Protein AF-A0A399E5R7-F1 (afdb_monomer)

Secondary structure (DSSP, 8-state):
-HHHHHHHHHHHHHHHHHHHHHHHTSPPP--TTGGG--S--TT----HHHHHHHHHHHHHHHHHHHHHHGGGS--

Foldseek 3Di:
DVVVVVVLVVVLVVLVVVLVVLVVVLDPPDDPCVVVVPPCPVPPDPPPVVVSVVVSVVSVVVNVVSVVVVVPDDD

Sequence (75 aa):
MEFLQNLLIFFYIAIAGLLVYLVLSQEPRQGAGDMFGGSTDLFSTRGVTGGLYRITIVLGVLFVALAFSFRFFAR

Nearest PDB structures (foldseek):
  5aww-assembly1_G  TM=9.198E-01  e=2.133E-06  Thermus thermophilus HB8
  5ch4-assembly1_G  TM=8.734E-01  e=6.833E-06  Thermus thermophilus HB8

pLDDT: mean 84.03, std 14.32, range [58.12, 98.25]

Organism: NCBI:txid172827

Structure (mmCIF, N/CA/C/O backbone):
data_AF-A0A399E5R7-F1
#
_entry.id   AF-A0A399E5R7-F1
#
loop_
_atom_site.group_PDB
_atom_site.id
_atom_site.type_symbol
_atom_site.label_atom_id
_atom_site.label_alt_id
_atom_site.label_comp_id
_atom_site.label_asym_id
_atom_site.label_entity_id
_atom_site.label_seq_id
_atom_site.pdbx_PDB_ins_code
_atom_site.Cartn_x
_atom_site.Cartn_y
_atom_site.Cartn_z
_atom_site.occupancy
_atom_site.B_iso_or_equiv
_atom_site.auth_seq_id
_atom_site.auth_comp_id
_atom_site.auth_asym_id
_atom_site.auth_atom_id
_atom_site.pdbx_PDB_model_num
ATOM 1 N N . MET A 1 1 ? -14.674 0.363 20.924 1.00 74.19 1 MET A N 1
ATOM 2 C CA . MET A 1 1 ? -14.172 0.045 19.566 1.00 74.19 1 MET A CA 1
ATOM 3 C C . MET A 1 1 ? -13.299 1.150 18.979 1.00 74.19 1 MET A C 1
ATOM 5 O O . MET A 1 1 ? -12.507 0.846 18.098 1.00 74.19 1 MET A O 1
ATOM 9 N N . GLU A 1 2 ? -13.365 2.383 19.494 1.00 86.12 2 GLU A N 1
ATOM 10 C CA . GLU A 1 2 ? -12.570 3.517 18.992 1.00 86.12 2 GLU A CA 1
ATOM 11 C C . GLU A 1 2 ? -11.060 3.258 18.961 1.00 86.12 2 GLU A C 1
ATOM 13 O O . GLU A 1 2 ? -10.421 3.521 17.951 1.00 86.12 2 GLU A O 1
ATOM 18 N N . PHE A 1 3 ? -10.483 2.675 20.020 1.00 92.25 3 PHE A N 1
ATOM 19 C CA . PHE A 1 3 ? -9.049 2.367 20.039 1.00 92.25 3 PHE A CA 1
ATOM 20 C C . P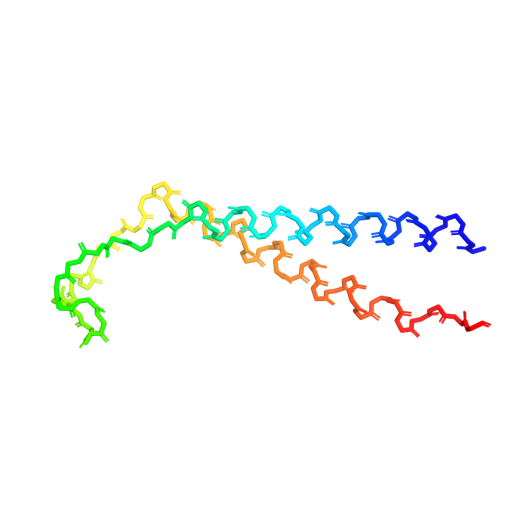HE A 1 3 ? -8.630 1.427 18.895 1.00 92.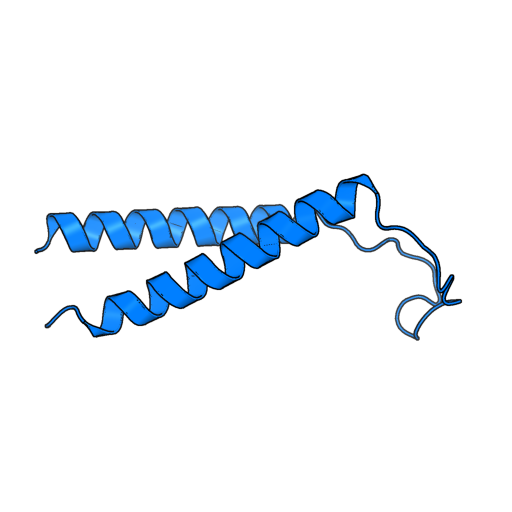25 3 PHE A C 1
ATOM 22 O O . PHE A 1 3 ? -7.666 1.706 18.189 1.00 92.25 3 PHE A O 1
ATOM 29 N N . LEU A 1 4 ? -9.381 0.340 18.675 1.00 92.62 4 LEU A N 1
ATOM 30 C CA . LEU A 1 4 ? -9.112 -0.611 17.593 1.00 92.62 4 LEU A CA 1
ATOM 31 C C . LEU A 1 4 ? -9.276 0.045 16.216 1.00 92.62 4 LEU A C 1
ATOM 33 O O . LEU A 1 4 ? -8.452 -0.168 15.332 1.00 92.62 4 LEU A O 1
ATOM 37 N N . GLN A 1 5 ? -10.314 0.864 16.041 1.00 92.4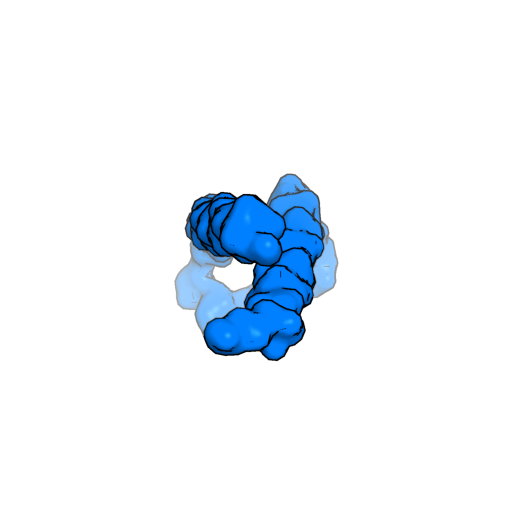4 5 GLN A N 1
ATOM 38 C CA . GLN A 1 5 ? -10.549 1.599 14.801 1.00 92.44 5 GLN A CA 1
ATOM 39 C C . GLN A 1 5 ? -9.408 2.579 14.505 1.00 92.44 5 GLN A C 1
ATOM 41 O O . GLN A 1 5 ? -8.876 2.580 13.397 1.00 92.44 5 GLN A O 1
ATOM 46 N N . ASN A 1 6 ? -8.973 3.351 15.502 1.00 94.81 6 ASN A N 1
ATOM 47 C CA . ASN A 1 6 ? -7.850 4.278 15.372 1.00 94.81 6 ASN A CA 1
ATOM 48 C C . ASN A 1 6 ? -6.548 3.544 15.037 1.00 94.81 6 ASN A C 1
ATOM 50 O O . ASN A 1 6 ? -5.786 4.001 14.186 1.00 94.81 6 ASN A O 1
ATOM 54 N N . LEU A 1 7 ? -6.318 2.379 15.650 1.00 95.69 7 LEU A N 1
ATOM 55 C CA . LEU A 1 7 ? -5.162 1.541 15.349 1.00 95.69 7 LEU A CA 1
ATOM 56 C C . LEU A 1 7 ? -5.175 1.062 13.888 1.00 95.69 7 LEU A C 1
ATOM 58 O O . LEU A 1 7 ? -4.162 1.168 13.199 1.00 95.69 7 LEU A O 1
ATOM 62 N N . LEU A 1 8 ? -6.316 0.579 13.389 1.00 95.19 8 LEU A N 1
ATOM 63 C CA . LEU A 1 8 ? -6.444 0.141 11.995 1.00 95.19 8 LEU A CA 1
ATOM 64 C C . LEU A 1 8 ? -6.297 1.301 11.002 1.00 95.19 8 LEU A C 1
ATOM 66 O O . LEU A 1 8 ? -5.655 1.130 9.967 1.00 95.19 8 LEU A O 1
ATOM 70 N N . ILE A 1 9 ? -6.833 2.484 11.322 1.00 96.06 9 ILE A N 1
ATOM 71 C CA . ILE A 1 9 ? -6.639 3.703 10.520 1.00 96.06 9 ILE A CA 1
ATOM 72 C C . ILE A 1 9 ? -5.154 4.066 10.460 1.00 96.06 9 ILE A C 1
ATOM 74 O O . ILE A 1 9 ? -4.631 4.337 9.380 1.00 96.06 9 ILE A O 1
ATOM 78 N N . PHE A 1 10 ? -4.454 4.018 11.594 1.00 97.62 10 PHE A N 1
ATOM 79 C CA . PHE A 1 10 ? -3.020 4.282 11.638 1.00 97.62 10 PHE A CA 1
ATOM 80 C C . PHE A 1 10 ? -2.231 3.300 10.758 1.00 97.62 10 PHE A C 1
ATOM 82 O O . PHE A 1 10 ? -1.424 3.729 9.932 1.00 97.62 10 PHE A O 1
ATOM 89 N N . PHE A 1 11 ? -2.508 1.995 10.863 1.00 97.38 11 PHE A N 1
ATOM 90 C CA . PHE A 1 11 ? -1.885 0.984 9.999 1.00 97.38 11 PHE A CA 1
ATOM 91 C C . PHE A 1 11 ? -2.178 1.217 8.517 1.00 97.38 11 PHE A C 1
ATOM 93 O O . PHE A 1 11 ? -1.279 1.087 7.686 1.00 97.38 11 PHE A O 1
ATOM 100 N N . TYR A 1 12 ? -3.413 1.588 8.184 1.00 97.75 12 TYR A N 1
ATOM 101 C CA . TYR A 1 12 ? -3.807 1.877 6.811 1.00 97.75 12 TYR A CA 1
ATOM 102 C C . TYR A 1 12 ? -3.014 3.053 6.227 1.00 97.75 12 TYR A C 1
ATOM 104 O O . TYR A 1 12 ? -2.475 2.942 5.125 1.00 97.75 12 TYR A O 1
ATOM 112 N N . ILE A 1 13 ? -2.864 4.143 6.987 1.00 98.06 13 ILE A N 1
ATOM 113 C CA . ILE A 1 13 ? -2.064 5.308 6.581 1.00 98.06 1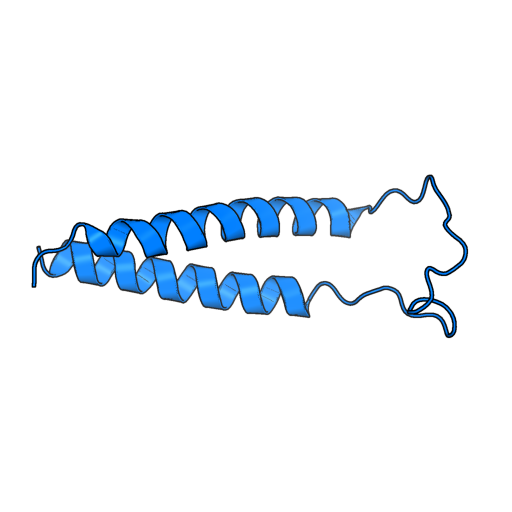3 ILE A CA 1
ATOM 114 C C . ILE A 1 13 ? -0.589 4.922 6.406 1.00 98.06 13 ILE A C 1
ATOM 116 O O . ILE A 1 13 ? 0.023 5.282 5.399 1.00 98.06 13 ILE A O 1
ATOM 120 N N . ALA A 1 14 ? -0.022 4.162 7.347 1.00 98.12 14 ALA A N 1
ATOM 121 C CA . ALA A 1 14 ? 1.372 3.730 7.278 1.00 98.12 14 ALA A CA 1
ATOM 122 C C . ALA A 1 14 ? 1.648 2.857 6.039 1.00 98.12 14 ALA A C 1
ATOM 124 O O . ALA A 1 14 ? 2.616 3.097 5.316 1.00 98.12 14 ALA A O 1
ATOM 125 N N . ILE A 1 15 ? 0.777 1.881 5.755 1.00 98.06 15 ILE A N 1
ATOM 126 C CA . ILE A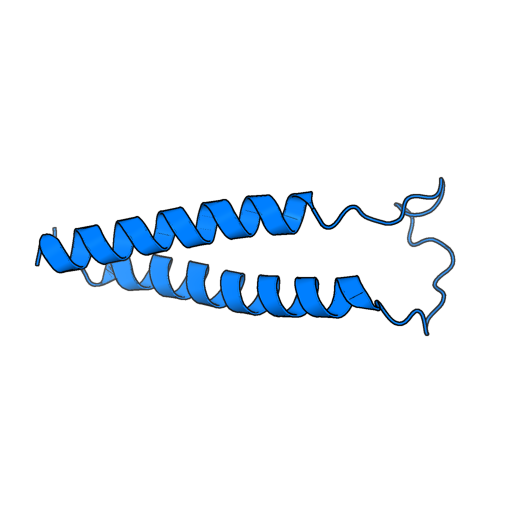 1 15 ? 0.896 1.012 4.574 1.00 98.06 15 ILE A CA 1
ATOM 127 C C . ILE A 1 15 ? 0.726 1.816 3.284 1.00 98.06 15 ILE A C 1
ATOM 129 O O . ILE A 1 15 ? 1.485 1.601 2.340 1.00 98.06 15 ILE A O 1
ATOM 133 N N . ALA A 1 16 ? -0.219 2.759 3.242 1.00 98.25 16 ALA A N 1
ATOM 134 C CA . ALA A 1 16 ? -0.420 3.625 2.084 1.00 98.25 16 ALA A CA 1
ATOM 135 C C . ALA A 1 16 ? 0.830 4.467 1.785 1.00 98.25 16 ALA A C 1
ATOM 137 O O . ALA A 1 16 ? 1.320 4.464 0.656 1.00 98.25 16 ALA A O 1
ATOM 138 N N . GLY A 1 17 ? 1.386 5.135 2.800 1.00 98.12 17 GLY A N 1
ATOM 139 C CA . GLY A 1 17 ? 2.606 5.932 2.653 1.00 98.12 17 GLY A CA 1
ATOM 140 C C . GLY A 1 17 ? 3.803 5.091 2.205 1.00 98.12 17 GLY A C 1
ATOM 141 O O . GLY A 1 17 ? 4.526 5.481 1.287 1.00 98.12 17 GLY A O 1
ATOM 142 N N . LEU A 1 18 ? 3.974 3.902 2.790 1.00 97.31 18 LEU A N 1
ATOM 143 C CA . LEU A 1 18 ? 5.044 2.982 2.408 1.00 97.31 18 LEU A CA 1
ATOM 144 C C . LEU A 1 18 ? 4.882 2.471 0.970 1.00 97.31 18 LEU A C 1
ATOM 146 O O . LEU A 1 18 ? 5.867 2.403 0.239 1.00 97.31 18 LEU A O 1
ATOM 150 N N . LEU A 1 19 ? 3.659 2.144 0.543 1.00 97.38 19 LEU A N 1
ATOM 151 C CA . LEU A 1 19 ? 3.378 1.753 -0.840 1.00 97.38 19 LEU A CA 1
ATOM 152 C C . LEU A 1 19 ? 3.739 2.864 -1.820 1.00 97.38 19 LEU A C 1
ATOM 154 O O . LEU A 1 19 ? 4.427 2.593 -2.800 1.00 97.38 19 LEU A O 1
ATOM 158 N N . VAL A 1 20 ? 3.324 4.103 -1.543 1.00 97.31 20 VAL A N 1
ATOM 159 C CA . VAL A 1 20 ? 3.669 5.261 -2.382 1.00 97.31 20 VAL A CA 1
ATOM 160 C C . VAL A 1 20 ? 5.184 5.399 -2.494 1.00 97.31 20 VAL A C 1
ATOM 162 O O . VAL A 1 20 ? 5.711 5.476 -3.603 1.00 97.31 20 VAL A O 1
ATOM 165 N N . TYR A 1 21 ? 5.893 5.356 -1.365 1.00 96.44 21 TYR A N 1
ATOM 166 C CA . TYR A 1 21 ? 7.352 5.434 -1.348 1.00 96.44 21 TYR A CA 1
ATOM 167 C C . TYR A 1 21 ? 8.007 4.318 -2.176 1.00 96.44 21 TYR A C 1
ATOM 169 O O . TYR A 1 21 ? 8.849 4.588 -3.032 1.00 96.44 21 TYR A O 1
ATOM 177 N N . LEU A 1 22 ? 7.600 3.064 -1.963 1.00 94.25 22 LEU A N 1
ATOM 178 C CA . LEU A 1 22 ? 8.186 1.916 -2.654 1.00 94.25 22 LEU A CA 1
ATOM 179 C C . LEU A 1 22 ? 7.889 1.912 -4.152 1.00 94.25 22 LEU A C 1
ATOM 181 O O . LEU A 1 22 ? 8.742 1.474 -4.919 1.00 94.25 22 LEU A O 1
ATOM 185 N N . VAL A 1 23 ? 6.704 2.362 -4.566 1.00 92.94 23 VAL A N 1
ATOM 186 C CA . VAL A 1 23 ? 6.345 2.468 -5.986 1.00 92.94 23 VAL A CA 1
ATOM 187 C C . VAL A 1 23 ? 7.181 3.550 -6.662 1.00 92.94 23 VAL A C 1
ATOM 189 O O . VAL A 1 23 ? 7.750 3.288 -7.716 1.00 92.94 23 VAL A O 1
ATOM 192 N N . LEU A 1 24 ? 7.323 4.726 -6.044 1.00 92.19 24 LEU A N 1
ATOM 193 C CA . LEU A 1 24 ? 8.154 5.804 -6.592 1.00 92.19 24 LEU A CA 1
ATOM 194 C C . LEU A 1 24 ? 9.640 5.429 -6.637 1.00 92.19 24 LEU A C 1
ATOM 196 O O . LEU A 1 24 ? 10.329 5.780 -7.586 1.00 92.19 24 LEU A O 1
ATOM 200 N N . SER A 1 25 ? 10.126 4.666 -5.655 1.00 90.06 25 SER A N 1
ATOM 201 C CA . SER A 1 25 ? 11.506 4.168 -5.640 1.00 90.06 25 SER A CA 1
ATOM 202 C C . SER A 1 25 ? 11.791 3.111 -6.720 1.00 90.06 25 SER A C 1
ATOM 204 O O . SER A 1 25 ? 12.957 2.790 -6.954 1.00 90.06 25 SER A O 1
ATOM 206 N N . GLN A 1 26 ? 10.766 2.530 -7.350 1.00 87.75 26 GLN A N 1
ATOM 207 C CA . GLN A 1 26 ? 10.900 1.518 -8.403 1.00 87.75 26 GLN A CA 1
ATOM 208 C C . GLN A 1 26 ? 10.838 2.164 -9.791 1.00 87.75 26 GLN A C 1
ATOM 210 O O . GLN A 1 26 ? 9.956 1.852 -10.592 1.00 87.75 26 GLN A O 1
ATOM 215 N N . GLU A 1 27 ? 11.783 3.059 -10.084 1.00 81.19 27 GLU A N 1
ATOM 216 C CA . GLU A 1 27 ? 11.869 3.713 -11.392 1.00 81.19 27 GLU A CA 1
ATOM 217 C C . GLU A 1 27 ? 11.967 2.669 -12.525 1.00 81.19 27 GLU A C 1
ATOM 219 O O . GLU A 1 27 ? 12.816 1.766 -12.473 1.00 81.19 27 GLU A O 1
ATOM 224 N N . PRO A 1 28 ? 11.110 2.753 -13.561 1.00 72.56 28 PRO A N 1
ATOM 225 C CA . PRO A 1 28 ? 11.264 1.933 -14.753 1.00 72.56 28 PRO A CA 1
ATOM 226 C C . PRO A 1 28 ? 12.640 2.195 -15.369 1.00 72.56 28 PRO A C 1
ATOM 228 O O . PRO A 1 28 ? 13.058 3.345 -15.485 1.00 72.56 28 PRO A O 1
ATOM 231 N N . ARG A 1 29 ? 13.346 1.145 -15.801 1.00 67.62 29 ARG A N 1
ATOM 232 C CA . ARG A 1 29 ? 14.506 1.331 -16.684 1.00 67.62 29 ARG A CA 1
ATOM 233 C C . ARG A 1 29 ? 13.967 1.984 -17.960 1.00 67.62 29 ARG A C 1
ATOM 235 O O . ARG A 1 29 ? 13.071 1.403 -18.555 1.00 67.62 29 ARG A O 1
ATOM 242 N N . GLN A 1 30 ? 14.422 3.194 -18.289 1.00 65.31 30 GLN A N 1
ATOM 243 C CA . GLN A 1 30 ? 13.934 3.967 -19.435 1.00 65.31 30 GLN A CA 1
ATOM 244 C C . GLN A 1 30 ? 14.943 3.948 -20.591 1.00 65.31 30 GLN A C 1
ATOM 246 O O . GLN A 1 30 ? 16.096 4.350 -20.434 1.00 65.31 30 GLN A O 1
ATOM 251 N N . GLY A 1 31 ? 14.464 3.555 -21.764 1.00 63.66 31 GLY A N 1
ATOM 252 C CA . GLY A 1 31 ? 15.011 3.750 -23.098 1.00 63.66 31 GLY A CA 1
ATOM 253 C C . GLY A 1 31 ? 13.911 4.263 -24.036 1.00 63.66 31 GLY A C 1
ATOM 254 O O . GLY A 1 31 ? 12.720 4.052 -23.805 1.00 63.66 31 GLY A O 1
ATOM 255 N N . ALA A 1 32 ? 14.296 4.958 -25.110 1.00 59.28 32 ALA A N 1
ATOM 256 C CA . ALA A 1 32 ? 13.385 5.697 -25.998 1.00 59.28 32 ALA A CA 1
ATOM 257 C C . ALA A 1 32 ? 12.292 4.849 -26.704 1.00 59.28 32 ALA A C 1
ATOM 259 O O . ALA A 1 32 ? 11.408 5.414 -27.342 1.00 59.28 32 ALA A O 1
ATOM 260 N N . GLY A 1 33 ? 12.324 3.514 -26.584 1.00 61.19 33 GLY A N 1
ATOM 261 C CA . GLY A 1 33 ? 11.313 2.582 -27.105 1.00 61.19 33 GLY A CA 1
ATOM 262 C C . GLY A 1 33 ? 10.468 1.862 -26.040 1.00 61.19 33 GLY A C 1
ATOM 263 O O . GLY A 1 33 ? 9.620 1.045 -26.395 1.00 61.19 33 GLY A O 1
ATOM 264 N N . ASP A 1 34 ? 10.657 2.138 -24.747 1.00 59.59 34 ASP A N 1
ATOM 265 C CA . ASP A 1 34 ? 10.124 1.290 -23.665 1.00 59.59 34 ASP A CA 1
ATOM 266 C C . ASP A 1 34 ? 8.614 1.428 -23.438 1.00 59.59 34 ASP A C 1
ATOM 268 O O . ASP A 1 34 ? 7.971 0.497 -22.955 1.00 59.59 34 ASP A O 1
ATOM 272 N N . MET A 1 35 ? 8.012 2.539 -23.873 1.00 64.94 35 MET A N 1
ATOM 273 C CA . MET A 1 35 ? 6.551 2.708 -23.872 1.00 64.94 35 MET A CA 1
ATOM 274 C C . MET A 1 35 ? 5.847 1.873 -24.955 1.00 64.94 35 MET A C 1
ATOM 276 O O . MET A 1 35 ? 4.639 1.670 -24.871 1.00 64.94 35 MET A O 1
ATOM 280 N N . PHE A 1 36 ? 6.589 1.361 -25.945 1.00 68.00 36 PHE A N 1
ATOM 281 C CA . PHE A 1 36 ? 6.068 0.556 -27.058 1.00 68.00 36 PHE A CA 1
ATOM 282 C C . PHE A 1 36 ? 6.342 -0.950 -26.906 1.00 68.00 36 PHE A C 1
ATOM 284 O O . PHE A 1 36 ? 6.180 -1.704 -27.863 1.00 68.00 36 PHE A O 1
ATOM 291 N N . GLY A 1 37 ? 6.732 -1.408 -25.711 1.00 65.94 37 GLY A N 1
ATOM 292 C CA . GLY A 1 37 ? 7.106 -2.807 -25.486 1.00 65.94 37 GLY A CA 1
ATOM 293 C C . GLY A 1 37 ? 8.520 -3.104 -25.978 1.00 65.94 37 GLY A C 1
ATOM 294 O O . GLY A 1 37 ? 8.724 -4.095 -26.676 1.00 65.94 37 GLY A O 1
ATOM 295 N N . GLY A 1 38 ? 9.461 -2.208 -25.635 1.00 63.41 38 GLY A N 1
ATOM 296 C CA . GLY A 1 38 ? 10.882 -2.252 -25.992 1.00 63.41 38 GLY A CA 1
ATOM 297 C C . GLY A 1 38 ? 11.474 -3.662 -25.984 1.00 63.41 38 GLY A C 1
ATOM 298 O O . GLY A 1 38 ? 11.039 -4.512 -25.204 1.00 63.41 38 GLY A O 1
ATOM 299 N N . SER A 1 39 ? 12.438 -3.891 -26.889 1.00 60.44 39 SER A N 1
ATOM 300 C CA . SER A 1 39 ? 13.100 -5.174 -27.186 1.00 60.44 39 SER A CA 1
ATOM 301 C C . SER A 1 39 ? 13.080 -6.110 -25.984 1.00 60.44 39 SER A C 1
ATOM 303 O O . SER A 1 39 ? 13.865 -5.952 -25.047 1.00 60.44 39 SER A O 1
ATOM 305 N N . THR A 1 40 ? 12.107 -7.021 -25.983 1.00 59.81 40 THR A N 1
ATOM 306 C CA . THR A 1 40 ? 11.790 -7.834 -24.818 1.00 59.81 40 THR A CA 1
ATOM 307 C C . THR A 1 40 ? 12.913 -8.838 -24.654 1.00 59.81 40 THR A C 1
ATOM 309 O O . THR A 1 40 ? 12.928 -9.879 -25.308 1.00 59.81 40 THR A O 1
ATOM 312 N N . ASP A 1 41 ? 13.878 -8.524 -23.797 1.00 61.56 41 ASP A N 1
ATOM 313 C CA . ASP A 1 41 ? 14.779 -9.538 -23.284 1.00 61.56 41 ASP A CA 1
ATOM 314 C C . ASP A 1 41 ? 13.926 -10.444 -22.385 1.00 61.56 41 ASP A C 1
ATOM 316 O O . ASP A 1 41 ? 13.709 -10.177 -21.200 1.00 61.56 41 ASP A O 1
ATOM 320 N N . LEU A 1 42 ? 13.315 -11.454 -23.014 1.00 58.12 42 LEU A N 1
ATOM 321 C CA . LEU A 1 42 ? 12.299 -12.364 -22.464 1.00 58.12 42 LEU A CA 1
ATOM 322 C C . LEU A 1 42 ? 12.779 -13.091 -21.196 1.00 58.12 42 LEU A C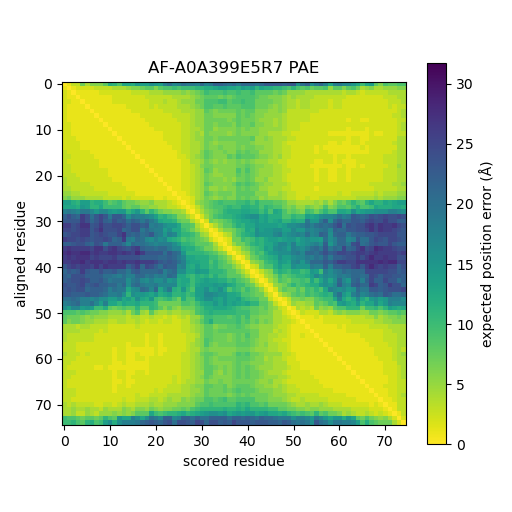 1
ATOM 324 O O . LEU A 1 42 ? 11.967 -13.626 -20.445 1.00 58.12 42 LEU A O 1
ATOM 328 N N . PHE A 1 43 ? 14.089 -13.063 -20.942 1.00 66.50 43 PHE A N 1
ATOM 329 C CA . PHE A 1 43 ? 14.753 -13.668 -19.793 1.00 66.50 43 PHE A CA 1
ATOM 330 C C . PHE A 1 43 ? 15.391 -12.645 -18.835 1.00 66.50 43 PHE A C 1
ATOM 332 O O . PHE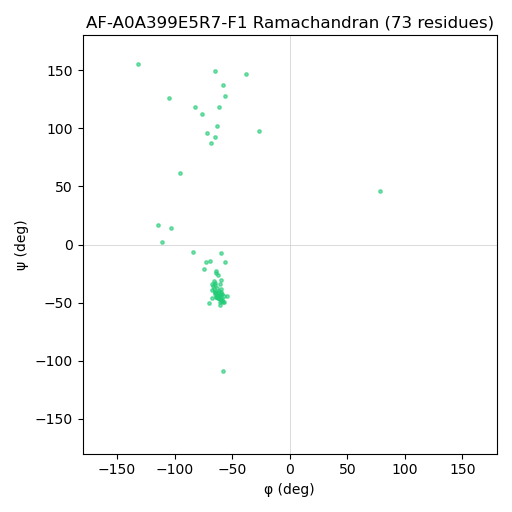 A 1 43 ? 16.193 -13.021 -17.975 1.00 66.50 43 PHE A O 1
ATOM 339 N N . SER A 1 44 ? 15.019 -11.361 -18.918 1.00 66.50 44 SER A N 1
ATOM 340 C CA . SER A 1 44 ? 15.500 -10.333 -17.991 1.00 66.50 44 SER A CA 1
ATOM 341 C C . SER A 1 44 ? 15.038 -10.626 -16.560 1.00 66.50 44 SER A C 1
ATOM 343 O O . SER A 1 44 ? 13.893 -10.383 -16.167 1.00 66.50 44 SER A O 1
ATOM 345 N N . THR A 1 45 ? 15.947 -11.162 -15.748 1.00 62.09 45 THR A N 1
ATOM 346 C CA . THR A 1 45 ? 15.683 -11.410 -14.332 1.00 62.09 45 THR A CA 1
ATOM 347 C C . THR A 1 45 ? 15.753 -10.081 -13.585 1.00 62.09 45 THR A C 1
ATOM 349 O O . THR A 1 45 ? 16.812 -9.464 -13.457 1.00 62.09 45 THR A O 1
ATOM 352 N N . ARG A 1 46 ? 14.602 -9.625 -13.077 1.00 63.47 46 ARG A N 1
ATOM 353 C CA . ARG A 1 46 ? 14.489 -8.459 -12.188 1.00 63.47 46 ARG A CA 1
ATOM 354 C C . ARG A 1 46 ? 15.221 -8.777 -10.883 1.00 63.47 46 ARG A C 1
ATOM 356 O O . ARG A 1 46 ? 14.623 -9.390 -10.011 1.00 63.47 46 ARG A O 1
ATOM 363 N N . GLY A 1 47 ? 16.502 -8.423 -10.774 1.00 68.44 47 GLY A N 1
ATOM 364 C CA . GLY A 1 47 ? 17.358 -8.692 -9.607 1.00 68.44 47 GLY A CA 1
ATOM 365 C C . GLY A 1 47 ? 16.823 -8.099 -8.292 1.00 68.44 47 GLY A C 1
ATOM 366 O O . GLY A 1 47 ? 15.830 -8.561 -7.741 1.00 68.44 47 GLY A O 1
ATOM 367 N N . VAL A 1 48 ? 17.461 -7.056 -7.755 1.00 63.28 48 VAL A N 1
ATOM 368 C CA . VAL A 1 48 ? 17.041 -6.423 -6.481 1.00 63.28 48 VAL A CA 1
ATOM 369 C C . VAL A 1 48 ? 15.609 -5.864 -6.553 1.00 63.28 48 VAL A C 1
ATOM 371 O O . VAL A 1 48 ? 14.839 -5.977 -5.599 1.00 63.28 48 VAL A O 1
ATOM 374 N N . THR A 1 49 ? 15.195 -5.361 -7.719 1.00 67.12 49 THR A N 1
ATOM 375 C CA . THR A 1 49 ? 13.818 -4.911 -7.986 1.00 67.12 49 THR A CA 1
ATOM 376 C C . THR A 1 49 ? 12.784 -6.029 -7.866 1.00 67.12 49 THR A C 1
ATOM 378 O O . THR A 1 49 ? 11.635 -5.752 -7.536 1.00 67.12 49 THR A O 1
ATOM 381 N N . GLY A 1 50 ? 13.162 -7.295 -8.074 1.00 76.19 50 GLY A N 1
ATOM 382 C CA . GLY A 1 50 ? 12.264 -8.434 -7.878 1.00 76.19 50 GLY A CA 1
ATOM 383 C C . GLY A 1 50 ? 11.858 -8.629 -6.415 1.00 76.19 50 GLY A C 1
ATOM 384 O O . GLY A 1 50 ? 10.734 -9.051 -6.145 1.00 76.19 50 GLY A O 1
ATOM 385 N N . GLY A 1 51 ? 12.737 -8.284 -5.467 1.00 83.06 51 GLY A N 1
ATOM 386 C CA . GLY A 1 51 ? 12.430 -8.303 -4.034 1.00 83.06 51 GLY A CA 1
ATOM 387 C C . GLY A 1 51 ? 11.445 -7.202 -3.645 1.00 83.06 51 GLY A C 1
ATOM 388 O O . GLY A 1 51 ? 10.404 -7.488 -3.054 1.00 83.06 51 GLY A O 1
ATOM 389 N N . LEU A 1 52 ? 11.724 -5.960 -4.057 1.00 85.56 52 LEU A N 1
ATOM 390 C CA . LEU A 1 52 ? 10.829 -4.818 -3.828 1.00 85.56 52 LEU A CA 1
ATOM 391 C C . LEU A 1 52 ? 9.452 -5.037 -4.471 1.00 85.56 52 LEU A C 1
ATOM 393 O O . LEU A 1 52 ? 8.438 -4.729 -3.851 1.00 85.56 52 LEU A O 1
ATOM 397 N N . TYR A 1 53 ? 9.412 -5.649 -5.657 1.00 86.00 53 TYR A N 1
ATOM 398 C CA . TYR A 1 53 ? 8.179 -6.039 -6.341 1.00 86.00 53 TYR A CA 1
ATOM 399 C C . TYR A 1 53 ? 7.327 -7.025 -5.524 1.00 86.00 53 TYR A C 1
ATOM 401 O O . TYR A 1 53 ? 6.111 -6.883 -5.427 1.00 86.00 53 TYR A O 1
ATOM 409 N N . ARG A 1 54 ? 7.947 -8.031 -4.894 1.00 90.44 54 ARG A N 1
ATOM 410 C CA . ARG A 1 54 ? 7.214 -8.978 -4.035 1.00 90.44 54 ARG A CA 1
ATOM 411 C C . ARG A 1 54 ? 6.674 -8.291 -2.782 1.00 90.44 54 ARG A C 1
ATOM 413 O O . ARG A 1 54 ? 5.548 -8.568 -2.378 1.00 90.44 54 ARG A O 1
ATOM 420 N N . ILE A 1 55 ? 7.450 -7.380 -2.194 1.00 92.94 55 ILE A N 1
ATOM 421 C CA . ILE A 1 55 ? 7.030 -6.604 -1.020 1.00 92.94 55 ILE A CA 1
ATOM 422 C C . ILE A 1 55 ? 5.834 -5.712 -1.367 1.00 92.94 55 ILE A C 1
ATOM 424 O O . ILE A 1 55 ? 4.854 -5.704 -0.623 1.00 92.94 55 ILE A O 1
ATOM 428 N N . THR A 1 56 ? 5.860 -5.009 -2.504 1.00 94.31 56 THR A N 1
ATOM 429 C CA . THR A 1 56 ? 4.730 -4.163 -2.919 1.00 94.31 56 THR A CA 1
ATOM 430 C C . THR A 1 56 ? 3.470 -4.966 -3.215 1.00 94.31 56 THR A C 1
ATOM 432 O O . THR A 1 56 ? 2.386 -4.493 -2.883 1.00 94.31 56 THR A O 1
ATOM 435 N N . ILE A 1 57 ? 3.577 -6.195 -3.737 1.00 95.94 57 ILE A N 1
ATOM 436 C CA . ILE A 1 57 ? 2.417 -7.096 -3.863 1.00 95.94 57 ILE A CA 1
ATOM 437 C C . ILE A 1 57 ? 1.806 -7.390 -2.492 1.00 95.94 57 ILE A C 1
ATOM 439 O O . ILE A 1 57 ? 0.603 -7.211 -2.307 1.00 95.94 57 ILE A O 1
ATOM 443 N N . VAL A 1 58 ? 2.620 -7.828 -1.527 1.00 97.25 58 VAL A N 1
ATOM 444 C CA . VAL A 1 58 ? 2.133 -8.174 -0.181 1.00 97.25 58 VAL A CA 1
ATOM 445 C C . VAL A 1 58 ? 1.486 -6.960 0.485 1.00 97.25 58 VAL A C 1
ATOM 447 O O . VAL A 1 58 ? 0.379 -7.064 1.013 1.00 97.25 58 VAL A O 1
ATOM 450 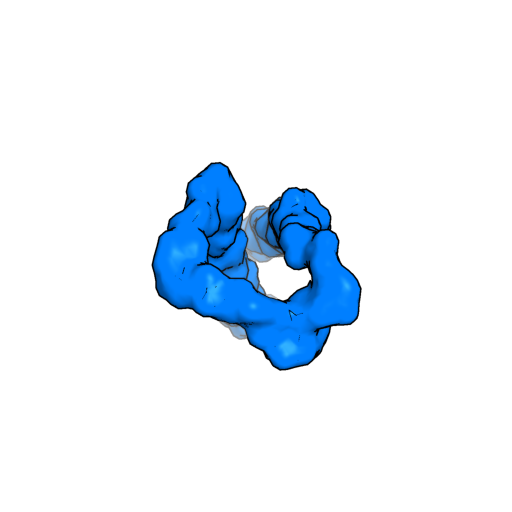N N . LEU A 1 59 ? 2.130 -5.794 0.406 1.00 97.06 59 LEU A N 1
ATOM 451 C CA . LEU A 1 59 ? 1.578 -4.547 0.934 1.00 97.06 59 LEU A CA 1
ATOM 452 C C . LEU A 1 59 ? 0.285 -4.135 0.222 1.00 97.06 59 LEU A C 1
ATOM 454 O O . LEU A 1 59 ? -0.632 -3.658 0.883 1.00 97.06 59 LEU A O 1
ATOM 458 N N . GLY A 1 60 ? 0.176 -4.352 -1.090 1.00 97.75 60 GLY A N 1
ATOM 459 C CA . GLY A 1 60 ? -1.042 -4.087 -1.855 1.00 97.75 60 GLY A CA 1
ATOM 460 C C . GLY A 1 60 ? -2.216 -4.959 -1.406 1.00 97.75 60 GLY A C 1
ATOM 461 O O . GLY A 1 60 ? -3.317 -4.453 -1.193 1.00 97.75 60 GLY A O 1
ATOM 462 N N . VAL A 1 61 ? -1.978 -6.254 -1.175 1.00 98.00 61 VAL A N 1
ATOM 463 C CA . VAL A 1 61 ? -2.998 -7.162 -0.624 1.00 98.00 61 VAL A CA 1
ATOM 464 C C . VAL A 1 61 ? -3.416 -6.721 0.782 1.00 98.00 61 VAL A C 1
ATOM 466 O O . VAL A 1 61 ? -4.611 -6.654 1.066 1.00 98.00 61 VAL A O 1
ATOM 469 N N . LEU A 1 62 ? -2.457 -6.367 1.646 1.00 97.56 62 LEU A N 1
ATOM 470 C CA . LEU A 1 62 ? -2.743 -5.868 2.998 1.00 97.56 62 LEU A CA 1
ATOM 471 C C . LEU A 1 62 ? -3.535 -4.556 2.981 1.00 97.56 62 LEU A C 1
ATOM 473 O O . LEU A 1 62 ? -4.475 -4.401 3.758 1.00 97.56 62 LEU A O 1
ATOM 477 N N . PHE A 1 63 ? -3.194 -3.635 2.080 1.00 98.00 63 PHE A N 1
ATOM 478 C CA . PHE A 1 63 ? -3.908 -2.375 1.897 1.00 98.00 63 PHE A CA 1
ATOM 479 C C . PHE A 1 63 ? -5.379 -2.613 1.538 1.00 98.00 63 PHE A C 1
ATOM 481 O O . PHE A 1 63 ? -6.274 -2.055 2.176 1.00 98.00 63 PHE A O 1
ATOM 488 N N . VAL A 1 64 ? -5.639 -3.496 0.568 1.00 97.81 64 VAL A N 1
ATOM 489 C CA . VAL A 1 64 ? -7.004 -3.857 0.160 1.00 97.81 64 VAL A CA 1
ATOM 490 C C . VAL A 1 64 ? -7.750 -4.555 1.299 1.00 97.81 64 VAL A C 1
ATOM 492 O O . VAL A 1 64 ? -8.888 -4.194 1.596 1.00 97.81 64 VAL A O 1
ATOM 495 N N . ALA A 1 65 ? -7.117 -5.512 1.982 1.00 97.00 65 ALA A N 1
ATOM 496 C CA . ALA A 1 65 ? -7.724 -6.208 3.115 1.00 97.00 65 ALA A CA 1
ATOM 497 C C . ALA A 1 65 ? -8.121 -5.240 4.245 1.00 97.00 65 ALA A C 1
ATOM 499 O O . ALA A 1 65 ? -9.231 -5.334 4.775 1.00 97.00 65 ALA A O 1
ATOM 500 N N . LEU A 1 66 ? -7.260 -4.271 4.574 1.00 95.81 66 LEU A N 1
ATOM 501 C CA . LEU A 1 66 ? -7.563 -3.237 5.565 1.00 95.81 66 LEU A CA 1
ATOM 502 C C . LEU A 1 66 ? -8.709 -2.328 5.114 1.00 95.81 66 LEU A C 1
ATOM 504 O O . LEU A 1 66 ? -9.613 -2.068 5.908 1.00 95.81 66 LEU A O 1
ATOM 508 N N . ALA A 1 67 ? -8.732 -1.915 3.845 1.00 95.88 67 ALA A N 1
ATOM 509 C CA . ALA A 1 67 ? -9.831 -1.120 3.300 1.00 95.88 67 ALA A CA 1
ATOM 510 C C . ALA A 1 67 ? -11.186 -1.833 3.458 1.00 95.88 67 ALA A C 1
ATOM 512 O O . ALA A 1 67 ? -12.162 -1.227 3.903 1.00 95.88 67 ALA A O 1
ATOM 513 N N . PHE A 1 68 ? -11.243 -3.137 3.165 1.00 96.06 68 PHE A N 1
ATOM 514 C CA . PHE A 1 68 ? -12.454 -3.933 3.380 1.00 96.06 68 PHE A CA 1
ATOM 515 C C . PHE A 1 68 ? -12.795 -4.109 4.859 1.00 96.06 68 PHE A C 1
ATOM 517 O O . PHE A 1 68 ? -13.976 -4.118 5.210 1.00 96.06 68 PHE A O 1
ATOM 524 N N . SER A 1 69 ? -11.792 -4.208 5.735 1.00 93.25 69 SER A N 1
ATOM 525 C CA . SER A 1 69 ? -12.018 -4.379 7.172 1.00 93.25 69 SER A CA 1
ATOM 526 C C . SER A 1 69 ? -12.819 -3.222 7.786 1.00 93.25 69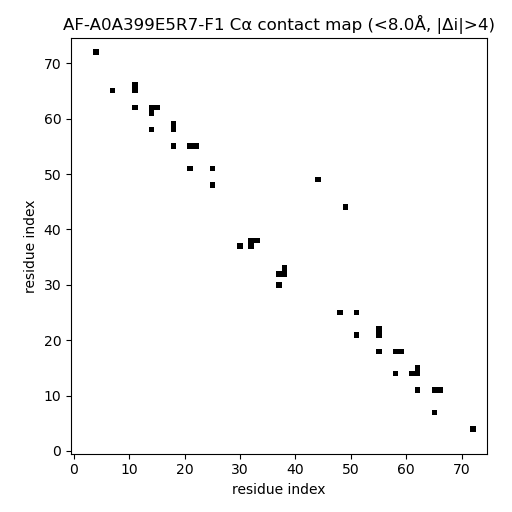 SER A C 1
ATOM 528 O O . SER A 1 69 ? -13.638 -3.446 8.679 1.00 93.25 69 SER A O 1
ATOM 530 N N . PHE A 1 70 ? -12.684 -2.003 7.246 1.00 91.94 70 PHE A N 1
ATOM 531 C CA . PHE A 1 70 ? -13.448 -0.840 7.701 1.00 91.94 70 PHE A CA 1
ATOM 532 C C . PHE A 1 70 ? -14.956 -0.961 7.484 1.00 91.94 70 PHE A C 1
ATOM 534 O O . PHE A 1 70 ? -15.722 -0.340 8.216 1.00 91.94 70 PHE A O 1
ATOM 541 N N . ARG A 1 71 ? -15.414 -1.806 6.551 1.00 91.00 71 ARG A N 1
ATOM 542 C CA . ARG A 1 71 ? -16.851 -2.039 6.349 1.00 91.00 71 ARG A CA 1
ATOM 543 C C . ARG A 1 71 ? -17.532 -2.679 7.563 1.00 91.00 71 ARG A C 1
ATOM 545 O O . ARG A 1 71 ? -18.740 -2.523 7.718 1.00 91.00 71 ARG A O 1
ATOM 552 N N . PHE A 1 72 ? -16.791 -3.397 8.402 1.00 88.25 72 PHE A N 1
ATOM 553 C CA . PHE A 1 72 ? -17.351 -4.083 9.568 1.00 88.25 72 PHE A CA 1
ATOM 554 C C . PHE A 1 72 ? -17.488 -3.183 10.803 1.00 88.25 72 PHE A C 1
ATOM 556 O O . PHE A 1 72 ? -18.073 -3.608 11.798 1.00 88.25 72 PHE A O 1
ATOM 563 N N . PHE A 1 73 ? -16.985 -1.947 10.757 1.00 86.06 73 PHE A N 1
ATOM 564 C CA . PHE A 1 73 ? -17.190 -0.983 11.833 1.00 86.06 73 PHE A CA 1
ATOM 565 C C . PHE A 1 73 ? -18.558 -0.316 11.659 1.00 86.06 73 PHE A C 1
ATOM 567 O O . PHE A 1 73 ? -18.837 0.314 10.639 1.00 86.06 73 PHE A O 1
ATOM 574 N N . ALA A 1 74 ? -19.432 -0.508 12.650 1.00 72.62 74 ALA A N 1
ATOM 575 C CA . ALA A 1 74 ? -20.716 0.180 12.720 1.00 72.62 74 ALA A CA 1
ATOM 576 C C . ALA A 1 74 ? -20.500 1.695 12.892 1.00 72.62 74 ALA A C 1
ATOM 578 O O . ALA A 1 74 ? -19.494 2.109 13.469 1.00 72.62 74 ALA A O 1
ATOM 579 N N . ARG A 1 75 ? -21.433 2.491 12.355 1.00 68.06 75 ARG A N 1
ATOM 580 C CA . ARG A 1 75 ? -21.443 3.954 12.506 1.00 68.06 75 ARG A CA 1
ATOM 581 C C . ARG A 1 75 ? -21.703 4.366 13.946 1.00 68.06 75 ARG A C 1
ATOM 583 O O . ARG A 1 75 ? -22.545 3.695 14.584 1.00 68.06 75 ARG A O 1
#

InterPro domains:
  IPR004692 Preprotein translocase SecG subunit [PF03840] (7-69)
  IPR004692 Preprotein translocase SecG subunit [TIGR00810] (6-73)

Mean predicted aligned error: 7.86 Å

Solvent-accessible surface area (backbone atoms only — not comparable to full-atom values): 4634 Å² total; per-residue (Å²): 111,64,69,62,51,53,50,52,51,51,53,48,52,53,52,51,54,49,47,52,51,55,56,66,72,58,67,73,89,83,57,102,48,49,93,77,68,37,88,73,63,89,78,70,73,60,62,77,63,42,55,55,51,53,51,49,51,55,50,50,53,51,50,51,52,52,60,56,54,56,72,74,57,79,132

Radius of gyration: 17.55 Å; Cα contacts (8 Å, |Δi|>4): 22; chains: 1; bounding box: 39×20×47 Å